Protein AF-A0A3N5FIY3-F1 (afdb_monomer)

Radius of gyration: 13.6 Å; Cα contacts (8 Å, |Δi|>4): 47; chains: 1; bounding box: 43×17×28 Å

Sequence (55 aa):
MKNVPQIVAFMTPFPHSIDIDAPLSEARAFMQRRRIRHLPVTSRGAIVGMPPRRS

Solvent-accessible surface area (backbone atoms only — not comparable to full-atom values): 3667 Å² total; per-residue (Å²): 130,84,81,72,61,76,64,65,82,75,51,77,76,84,70,72,64,42,56,70,89,54,57,70,66,56,56,50,51,49,27,60,78,68,73,45,81,71,47,43,24,22,53,98,87,40,82,75,48,68,61,77,76,81,128

Structure (mmCIF, N/CA/C/O backbone):
data_AF-A0A3N5FIY3-F1
#
_entry.id   AF-A0A3N5FIY3-F1
#
loop_
_atom_site.group_PDB
_atom_site.id
_atom_site.type_symbol
_atom_site.label_atom_id
_atom_site.label_alt_id
_atom_site.label_comp_id
_atom_site.label_asym_id
_atom_site.label_entity_id
_atom_site.label_seq_id
_atom_site.pdbx_PDB_ins_code
_atom_site.Cartn_x
_atom_site.Cartn_y
_atom_site.Cartn_z
_atom_site.occupancy
_atom_site.B_iso_or_equiv
_atom_site.auth_seq_id
_atom_site.auth_comp_id
_atom_site.auth_asym_id
_atom_site.auth_atom_id
_atom_site.pdbx_PDB_model_num
ATOM 1 N N . MET A 1 1 ? -33.414 -1.776 10.865 1.00 50.91 1 MET A N 1
ATOM 2 C CA . MET A 1 1 ? -32.170 -0.986 10.724 1.00 50.91 1 MET A CA 1
ATOM 3 C C . MET A 1 1 ? -31.049 -1.958 10.399 1.00 50.91 1 MET A C 1
ATOM 5 O O . MET A 1 1 ? -30.949 -2.971 11.076 1.00 50.91 1 MET A O 1
ATOM 9 N N . LYS A 1 2 ? -30.292 -1.746 9.316 1.00 56.56 2 LYS A N 1
ATOM 10 C CA . LYS A 1 2 ? -29.179 -2.641 8.964 1.00 56.56 2 LYS A CA 1
ATOM 11 C C . LYS A 1 2 ? -28.082 -2.430 10.011 1.00 56.56 2 LYS A C 1
ATOM 13 O O . LYS A 1 2 ? -27.593 -1.311 10.125 1.00 56.56 2 LYS A O 1
ATOM 18 N N . ASN A 1 3 ? -27.759 -3.459 10.794 1.00 70.81 3 ASN A N 1
ATOM 19 C CA . ASN A 1 3 ? -26.691 -3.406 11.790 1.00 70.81 3 ASN A CA 1
ATOM 20 C C . ASN A 1 3 ? -25.369 -3.166 11.071 1.00 70.81 3 ASN A C 1
ATOM 22 O O . ASN A 1 3 ? -24.759 -4.092 10.539 1.00 70.81 3 ASN A O 1
ATOM 26 N N . VAL A 1 4 ? -24.955 -1.905 11.027 1.00 69.38 4 VAL A N 1
ATOM 27 C CA . VAL A 1 4 ? -23.616 -1.544 10.596 1.00 69.38 4 VAL A CA 1
ATOM 28 C C . VAL A 1 4 ? -22.658 -2.194 11.602 1.00 69.38 4 VAL A C 1
ATOM 30 O O . VAL A 1 4 ? -22.783 -1.922 12.803 1.00 69.38 4 VAL A O 1
ATOM 33 N N . PRO A 1 5 ? -21.760 -3.100 11.169 1.00 74.38 5 PRO A N 1
ATOM 34 C CA . PRO A 1 5 ? -20.849 -3.777 12.082 1.00 74.38 5 PRO A CA 1
ATOM 35 C C . PRO A 1 5 ? -20.056 -2.735 12.867 1.00 74.38 5 PRO A C 1
ATOM 37 O O . PRO A 1 5 ? -19.464 -1.848 12.265 1.00 74.38 5 PRO A O 1
ATOM 40 N N . GLN A 1 6 ? -20.004 -2.837 14.195 1.00 85.38 6 GLN A N 1
ATOM 41 C CA . GLN A 1 6 ? -19.308 -1.845 15.034 1.00 85.38 6 GLN A CA 1
ATOM 42 C C . GLN A 1 6 ? -17.839 -1.634 14.614 1.00 85.38 6 GLN A C 1
ATOM 44 O O . GLN A 1 6 ? -17.291 -0.552 14.787 1.00 85.38 6 GLN A O 1
ATOM 49 N N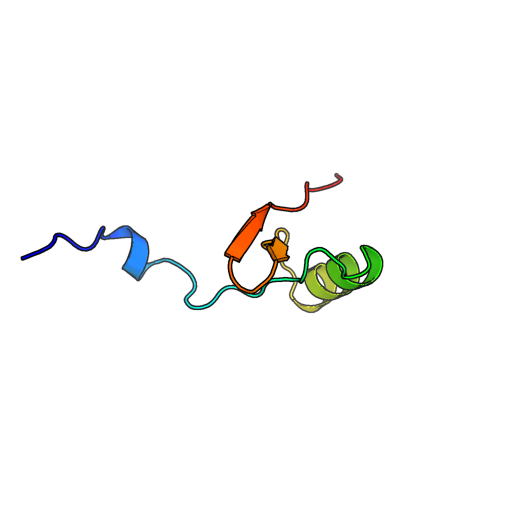 . ILE A 1 7 ? -17.228 -2.638 13.978 1.00 85.44 7 ILE A N 1
ATOM 50 C CA . ILE A 1 7 ? -15.868 -2.590 13.432 1.00 85.44 7 ILE A CA 1
ATOM 51 C C . ILE A 1 7 ? -15.648 -1.439 12.446 1.00 85.44 7 ILE A C 1
ATOM 53 O O . ILE A 1 7 ? -14.573 -0.844 12.483 1.00 85.44 7 ILE A O 1
ATOM 57 N N . VAL A 1 8 ? -16.624 -1.074 11.601 1.00 84.44 8 VAL A N 1
ATOM 58 C CA . VAL A 1 8 ? -16.387 -0.008 10.606 1.00 84.44 8 VAL A CA 1
ATOM 59 C C . VAL A 1 8 ? -16.109 1.354 11.243 1.00 84.44 8 VAL A C 1
ATOM 61 O O . VAL A 1 8 ? -15.437 2.166 10.618 1.00 84.44 8 VAL A O 1
ATOM 64 N N . ALA A 1 9 ? -16.533 1.587 12.492 1.00 85.50 9 ALA A N 1
ATOM 65 C CA . ALA A 1 9 ? -16.214 2.814 13.226 1.00 85.50 9 ALA A CA 1
ATOM 66 C C . ALA A 1 9 ? -14.718 2.942 13.573 1.00 85.50 9 ALA A C 1
ATOM 68 O O . ALA A 1 9 ? -14.241 4.042 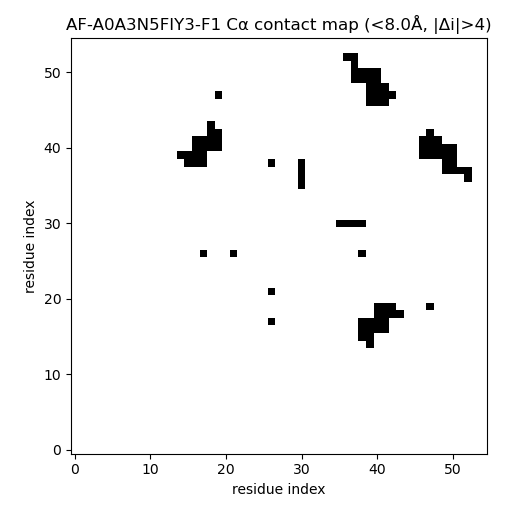13.840 1.00 85.50 9 ALA A O 1
ATOM 69 N N . PHE A 1 10 ? -13.976 1.832 13.553 1.00 88.25 10 PHE A N 1
ATOM 70 C CA . PHE A 1 10 ? -12.554 1.774 13.899 1.00 88.25 10 PHE A CA 1
ATOM 71 C C . PHE A 1 10 ? -11.643 1.558 12.682 1.00 88.25 10 PHE A C 1
ATOM 73 O O . PHE A 1 10 ? -10.419 1.565 12.821 1.00 88.25 10 PHE A O 1
ATOM 80 N N . MET A 1 11 ? -12.205 1.338 11.488 1.00 89.88 11 MET A N 1
ATOM 81 C CA . MET A 1 11 ? -11.419 1.138 10.269 1.00 89.88 11 MET A CA 1
ATOM 82 C C . MET A 1 11 ? -10.921 2.472 9.708 1.00 89.88 11 MET A C 1
ATOM 84 O O . MET A 1 11 ? -11.588 3.497 9.815 1.00 89.88 11 MET A O 1
ATOM 88 N N . THR A 1 12 ? -9.761 2.457 9.048 1.00 84.31 12 THR A N 1
ATOM 89 C CA . THR A 1 12 ? -9.295 3.617 8.280 1.00 84.31 12 THR A CA 1
ATOM 90 C C . THR A 1 12 ? -10.204 3.817 7.063 1.00 84.31 12 THR A C 1
ATOM 92 O O . THR A 1 12 ? -10.265 2.922 6.213 1.00 84.31 12 THR A O 1
ATOM 95 N N . PRO A 1 13 ? -10.902 4.960 6.944 1.00 80.12 13 PRO A N 1
ATOM 96 C CA . PRO A 1 13 ? -11.701 5.245 5.764 1.00 80.12 13 PRO A CA 1
ATOM 97 C C . PRO A 1 13 ? -10.772 5.486 4.570 1.00 80.12 13 PRO A C 1
ATOM 99 O O . PRO A 1 13 ? -9.730 6.122 4.713 1.00 80.12 13 PRO A O 1
ATOM 102 N N . PHE A 1 14 ? -11.158 4.980 3.397 1.00 79.38 14 PHE A N 1
ATOM 103 C CA . PHE A 1 14 ? -10.425 5.157 2.135 1.00 79.38 14 PHE A CA 1
ATOM 104 C C . PHE A 1 14 ? -8.931 4.798 2.242 1.00 79.38 14 PHE A C 1
ATOM 106 O O . PHE A 1 14 ? -8.066 5.666 2.094 1.00 79.38 14 PHE A O 1
ATOM 113 N N . PRO A 1 15 ? -8.598 3.522 2.518 1.00 84.06 15 PRO A N 1
ATOM 114 C CA . PRO A 1 15 ? -7.208 3.110 2.605 1.00 84.06 15 PRO A CA 1
ATOM 115 C C . PRO A 1 15 ? -6.483 3.411 1.292 1.00 84.06 15 PRO A C 1
ATOM 117 O O . PRO A 1 15 ? -7.025 3.229 0.200 1.00 84.06 15 PRO A O 1
ATOM 120 N N . HIS A 1 16 ? -5.229 3.842 1.403 1.00 90.94 16 HIS A N 1
ATOM 121 C CA . HIS A 1 16 ? -4.362 3.945 0.240 1.00 90.94 16 HIS A CA 1
ATOM 122 C C . HIS A 1 16 ? -4.252 2.586 -0.454 1.00 90.94 16 HIS A C 1
ATOM 124 O O . HIS A 1 16 ? -4.155 1.561 0.215 1.00 90.94 16 HIS A O 1
ATOM 130 N N . SER A 1 17 ? -4.247 2.5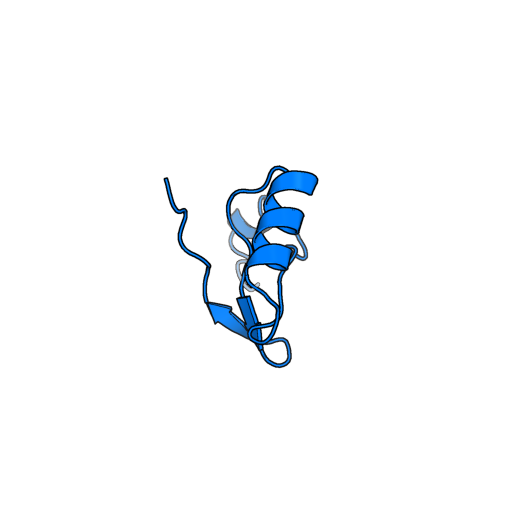91 -1.780 1.00 92.44 17 SER A N 1
ATOM 131 C CA . SER A 1 17 ? -4.113 1.405 -2.623 1.00 92.44 17 SER A CA 1
ATOM 132 C C . SER A 1 17 ? -3.136 1.684 -3.761 1.00 92.44 17 SER A C 1
ATOM 134 O O . SER A 1 17 ? -2.720 2.829 -3.963 1.00 92.44 17 SER A O 1
ATOM 136 N N . ILE A 1 18 ? -2.745 0.630 -4.470 1.00 93.31 18 ILE A N 1
ATOM 137 C CA . ILE A 1 18 ? -1.955 0.725 -5.694 1.00 93.31 18 ILE A CA 1
ATOM 138 C C . ILE A 1 18 ? -2.634 -0.054 -6.817 1.00 93.31 18 ILE A C 1
ATOM 140 O O . ILE A 1 18 ? -3.347 -1.026 -6.556 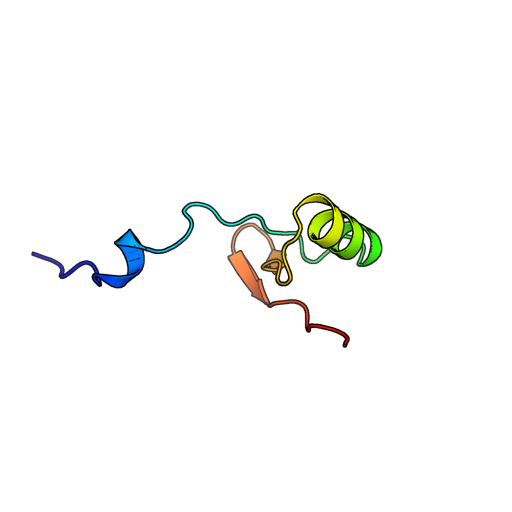1.00 93.31 18 ILE A O 1
ATOM 144 N N . ASP A 1 19 ? -2.439 0.382 -8.056 1.00 94.25 19 ASP A N 1
ATOM 145 C CA . ASP A 1 19 ? -2.917 -0.359 -9.219 1.00 94.25 19 ASP A CA 1
ATOM 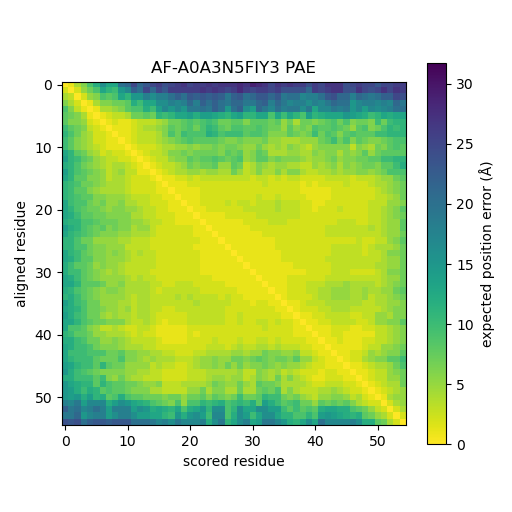146 C C . ASP A 1 19 ? -2.097 -1.647 -9.430 1.00 94.25 19 ASP A C 1
ATOM 148 O O . ASP A 1 19 ? -0.918 -1.711 -9.069 1.00 94.25 19 ASP A O 1
ATOM 152 N N . ILE A 1 20 ? -2.728 -2.682 -9.981 1.00 93.50 20 ILE A N 1
ATOM 153 C CA . ILE A 1 20 ? -2.111 -3.979 -10.271 1.00 93.50 20 ILE A CA 1
ATOM 154 C C . ILE A 1 20 ? -0.963 -3.870 -11.277 1.00 93.50 20 ILE A C 1
ATOM 156 O O . ILE A 1 20 ? -0.006 -4.639 -11.180 1.00 93.50 20 ILE A O 1
ATOM 160 N N . ASP A 1 21 ? -1.027 -2.898 -12.184 1.00 93.50 21 ASP A N 1
ATOM 161 C CA . ASP A 1 21 ? -0.012 -2.697 -13.218 1.00 93.50 21 ASP A CA 1
ATOM 162 C C . ASP A 1 21 ? 1.142 -1.795 -12.737 1.00 93.50 21 ASP A C 1
ATOM 164 O O . ASP A 1 21 ? 2.116 -1.566 -13.460 1.00 93.50 21 ASP A O 1
ATOM 168 N N . ALA A 1 22 ? 1.068 -1.282 -11.503 1.00 92.19 22 ALA A N 1
ATOM 169 C CA . ALA A 1 22 ? 2.096 -0.412 -10.956 1.00 92.19 22 ALA A CA 1
ATOM 170 C C . ALA A 1 22 ? 3.381 -1.185 -10.584 1.00 92.19 22 ALA A C 1
ATOM 172 O O . ALA A 1 22 ? 3.325 -2.302 -10.055 1.00 92.19 22 ALA A O 1
ATOM 173 N N . PRO A 1 23 ? 4.571 -0.581 -10.760 1.00 93.06 23 PRO A N 1
ATOM 174 C CA . PRO A 1 23 ? 5.830 -1.214 -10.385 1.00 93.06 23 PRO A CA 1
ATOM 175 C C . PRO A 1 23 ? 5.920 -1.552 -8.889 1.00 93.06 23 PRO A C 1
ATOM 177 O O . PRO A 1 23 ? 5.598 -0.749 -8.013 1.00 93.06 23 PRO A O 1
ATOM 180 N N . LEU A 1 24 ? 6.511 -2.707 -8.563 1.00 90.06 24 LEU A N 1
ATOM 181 C CA . LEU A 1 24 ? 6.722 -3.119 -7.167 1.00 90.06 24 LEU A CA 1
ATOM 182 C C . LEU A 1 24 ? 7.605 -2.135 -6.374 1.00 90.06 24 LEU A C 1
ATOM 184 O O . LEU A 1 24 ? 7.453 -1.985 -5.159 1.00 90.06 24 LEU A O 1
ATOM 188 N N . SER A 1 25 ? 8.541 -1.460 -7.046 1.00 93.06 25 SER A N 1
ATOM 189 C CA . SER A 1 25 ? 9.372 -0.409 -6.449 1.00 93.06 25 SER A CA 1
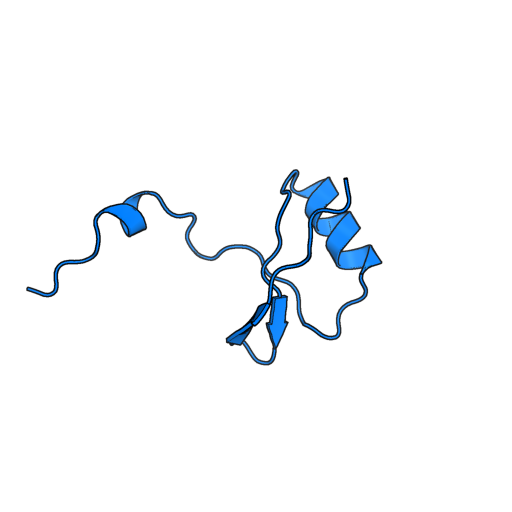ATOM 190 C C . SER A 1 25 ? 8.533 0.766 -5.950 1.00 93.06 25 SER A C 1
ATOM 192 O O . SER A 1 25 ? 8.807 1.293 -4.870 1.00 93.06 25 SER A O 1
ATOM 194 N N . GLU A 1 26 ? 7.481 1.130 -6.680 1.00 93.06 26 GLU A N 1
ATOM 195 C CA . GLU A 1 26 ? 6.550 2.183 -6.295 1.00 93.06 26 GLU A CA 1
ATOM 196 C C . GLU A 1 26 ? 5.754 1.780 -5.053 1.00 93.06 26 GLU A C 1
ATOM 198 O O . GLU A 1 26 ? 5.717 2.541 -4.083 1.00 93.06 26 GLU A O 1
ATOM 203 N N . ALA A 1 27 ? 5.228 0.549 -5.016 1.00 91.00 27 ALA A N 1
ATOM 204 C CA . ALA A 1 27 ? 4.561 0.009 -3.830 1.00 91.00 27 ALA A CA 1
ATOM 205 C C . ALA A 1 27 ? 5.475 0.056 -2.593 1.00 91.00 27 ALA A C 1
ATOM 207 O O . ALA A 1 27 ? 5.055 0.476 -1.511 1.00 91.00 27 ALA A O 1
ATOM 208 N N . ARG A 1 28 ? 6.753 -0.322 -2.744 1.00 90.88 28 ARG A N 1
ATOM 209 C CA . ARG A 1 28 ? 7.746 -0.270 -1.655 1.00 90.88 28 ARG A CA 1
ATOM 210 C C . ARG A 1 28 ? 8.025 1.156 -1.199 1.00 90.88 28 ARG A C 1
ATOM 212 O O . ARG A 1 28 ? 8.003 1.413 0.004 1.00 90.88 28 ARG A O 1
ATOM 219 N N . ALA A 1 29 ? 8.259 2.075 -2.132 1.00 92.88 29 ALA A N 1
ATOM 220 C CA . ALA A 1 29 ? 8.486 3.479 -1.813 1.00 92.88 29 ALA A CA 1
ATOM 221 C C . ALA A 1 29 ? 7.264 4.088 -1.108 1.00 92.88 29 ALA A C 1
ATOM 223 O O . ALA A 1 29 ? 7.408 4.824 -0.132 1.00 92.88 29 ALA A O 1
ATOM 224 N N . PHE A 1 30 ? 6.053 3.745 -1.550 1.00 91.75 30 PHE A N 1
ATOM 225 C CA . PHE A 1 30 ? 4.813 4.180 -0.919 1.00 91.75 30 PHE A CA 1
ATOM 226 C C . PHE A 1 30 ? 4.702 3.676 0.524 1.00 91.75 30 PHE A C 1
ATOM 228 O O . PHE A 1 30 ? 4.512 4.480 1.440 1.00 91.75 30 PHE A O 1
ATOM 235 N N . MET A 1 31 ? 4.893 2.370 0.735 1.00 92.06 31 MET A N 1
ATOM 236 C CA . MET A 1 31 ? 4.879 1.748 2.061 1.00 92.06 31 MET A CA 1
ATOM 237 C C . MET A 1 31 ? 5.909 2.379 3.007 1.00 92.06 31 MET A C 1
ATOM 239 O O . MET A 1 31 ? 5.573 2.716 4.142 1.00 92.06 31 MET A O 1
ATOM 243 N N . GLN A 1 32 ? 7.134 2.621 2.531 1.00 92.69 32 GLN A N 1
ATOM 244 C CA . GLN A 1 32 ? 8.196 3.261 3.314 1.00 92.69 32 GLN A CA 1
ATOM 245 C C . GLN A 1 32 ? 7.851 4.707 3.687 1.00 92.69 32 GLN A C 1
ATOM 247 O O . GLN A 1 32 ? 7.881 5.056 4.867 1.00 92.69 32 GLN A O 1
ATOM 252 N N . ARG A 1 33 ? 7.465 5.535 2.706 1.00 93.06 33 ARG A N 1
ATOM 253 C CA . ARG A 1 33 ? 7.121 6.952 2.931 1.00 93.06 33 ARG A CA 1
ATOM 254 C C . ARG A 1 33 ? 5.950 7.120 3.895 1.00 93.06 33 ARG A C 1
ATOM 256 O O . ARG A 1 33 ? 5.946 8.039 4.705 1.00 93.06 33 ARG A O 1
ATOM 263 N N . ARG A 1 34 ? 4.955 6.236 3.806 1.00 90.06 34 ARG A N 1
ATOM 264 C CA . ARG A 1 34 ? 3.736 6.277 4.631 1.00 90.06 34 ARG A CA 1
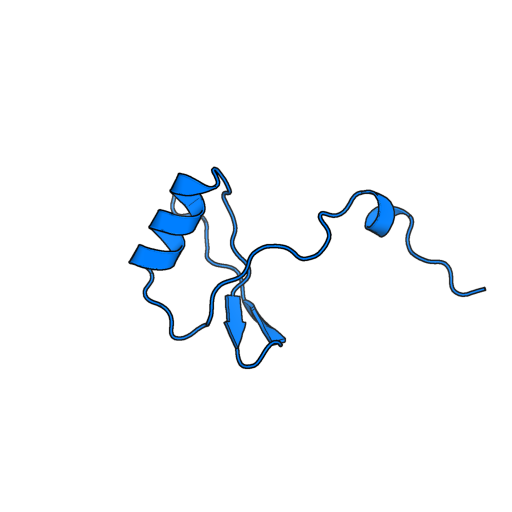ATOM 265 C C . ARG A 1 34 ? 3.862 5.474 5.927 1.00 90.06 34 ARG A C 1
ATOM 267 O O . ARG A 1 34 ? 2.948 5.515 6.742 1.00 90.06 34 ARG A O 1
ATOM 274 N N . ARG A 1 35 ? 4.977 4.758 6.124 1.00 90.81 35 ARG A N 1
ATOM 275 C CA . ARG A 1 35 ? 5.241 3.872 7.274 1.00 90.81 35 ARG A CA 1
ATOM 276 C C . ARG A 1 35 ? 4.155 2.803 7.465 1.00 90.81 35 ARG A C 1
ATOM 278 O O . ARG A 1 35 ? 3.853 2.409 8.590 1.00 90.81 35 ARG A O 1
ATOM 285 N N . ILE A 1 36 ? 3.590 2.315 6.362 1.00 90.38 36 ILE A N 1
ATOM 286 C CA . ILE A 1 36 ? 2.583 1.246 6.345 1.00 90.38 36 ILE A CA 1
ATOM 287 C C . ILE A 1 36 ? 3.197 -0.056 5.832 1.00 90.38 36 ILE A C 1
ATOM 289 O O . ILE A 1 36 ? 4.145 -0.047 5.053 1.00 90.38 36 ILE A O 1
ATOM 293 N N . ARG A 1 37 ? 2.657 -1.191 6.283 1.00 87.94 37 ARG A N 1
ATOM 294 C CA . ARG A 1 37 ? 3.184 -2.531 5.955 1.00 87.94 37 ARG A CA 1
ATOM 295 C C . ARG A 1 37 ? 2.416 -3.257 4.855 1.00 87.94 37 ARG A C 1
ATOM 297 O O . ARG A 1 37 ? 2.912 -4.244 4.325 1.00 87.94 37 ARG A O 1
ATOM 304 N N . HIS A 1 38 ? 1.207 -2.797 4.564 1.00 88.56 38 HIS A N 1
ATOM 305 C CA . HIS A 1 38 ? 0.281 -3.424 3.636 1.00 88.56 38 HIS A CA 1
ATOM 306 C C . HIS A 1 38 ? -0.346 -2.336 2.777 1.00 88.56 38 HIS A C 1
ATOM 308 O O . HIS A 1 38 ? -0.652 -1.254 3.281 1.00 88.56 38 HIS A O 1
ATOM 314 N N . LEU A 1 39 ? -0.511 -2.629 1.494 1.00 90.75 39 LEU A N 1
ATOM 315 C CA . LEU A 1 39 ? -1.063 -1.708 0.515 1.00 90.75 39 LEU A CA 1
ATOM 316 C C . LEU A 1 39 ? -2.010 -2.495 -0.393 1.00 90.75 39 LEU A C 1
ATOM 318 O O . LEU A 1 39 ? -1.510 -3.233 -1.235 1.00 90.75 39 LEU A O 1
ATOM 322 N N . PRO A 1 40 ? -3.338 -2.406 -0.212 1.00 92.69 40 PRO A N 1
ATOM 323 C CA . PRO A 1 40 ? -4.301 -3.065 -1.087 1.00 92.69 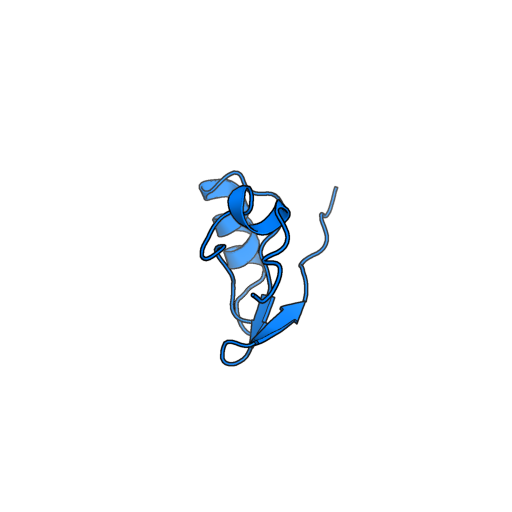40 PRO A CA 1
ATOM 324 C C . PRO A 1 40 ? -3.960 -2.876 -2.569 1.00 92.69 40 PRO A C 1
ATOM 326 O O . PRO A 1 40 ? -3.704 -1.752 -3.008 1.00 92.69 40 PRO A O 1
ATOM 329 N N . VAL A 1 41 ? -3.966 -3.972 -3.328 1.00 92.88 41 VAL A N 1
ATOM 330 C CA . VAL A 1 41 ? -3.822 -3.940 -4.786 1.00 92.88 41 VAL A CA 1
ATOM 331 C C . VAL A 1 41 ? -5.209 -3.854 -5.394 1.00 92.88 41 VAL A C 1
ATOM 333 O O . VAL A 1 41 ? -6.106 -4.620 -5.027 1.00 92.88 41 VAL A O 1
ATOM 336 N N . THR A 1 42 ? -5.377 -2.933 -6.330 1.00 94.44 42 THR A N 1
ATOM 337 C CA . THR A 1 42 ? -6.633 -2.694 -7.034 1.00 94.44 42 THR A CA 1
ATOM 338 C C . THR A 1 42 ? -6.460 -2.840 -8.537 1.00 94.44 42 THR A C 1
ATOM 340 O O . THR A 1 42 ? -5.380 -2.612 -9.061 1.00 94.44 42 THR A O 1
ATOM 343 N N . SER A 1 43 ? -7.524 -3.216 -9.236 1.00 93.81 43 SER A N 1
ATOM 344 C CA . SER A 1 43 ? -7.612 -3.127 -10.693 1.00 93.81 43 SER A CA 1
ATOM 345 C C . SER A 1 43 ? -8.978 -2.564 -11.043 1.00 93.81 43 SER A C 1
ATOM 347 O O . SER A 1 43 ? -9.998 -3.058 -10.553 1.00 93.81 43 SER A O 1
ATOM 349 N N . ARG A 1 44 ? -9.011 -1.492 -11.841 1.00 90.81 44 ARG A N 1
ATOM 350 C CA . ARG A 1 44 ? -10.258 -0.801 -12.231 1.00 90.81 44 ARG A CA 1
ATOM 351 C C . ARG A 1 44 ? -11.158 -0.439 -11.033 1.00 90.81 44 ARG A C 1
ATOM 353 O O . ARG A 1 44 ? -12.379 -0.528 -11.113 1.00 90.81 44 ARG A O 1
ATOM 360 N N . GLY A 1 45 ? -10.551 -0.064 -9.906 1.00 84.81 45 GLY A N 1
ATOM 361 C CA . GLY A 1 45 ? -11.258 0.318 -8.677 1.00 84.81 45 GLY A CA 1
ATOM 362 C C . GLY A 1 45 ? -11.756 -0.842 -7.805 1.00 84.81 45 GLY A C 1
ATOM 363 O O . GLY A 1 45 ? -12.288 -0.591 -6.725 1.00 84.81 45 GLY A O 1
ATOM 364 N N . ALA A 1 46 ? -11.561 -2.099 -8.214 1.00 89.75 46 ALA A N 1
ATOM 365 C CA . ALA A 1 46 ? -11.864 -3.275 -7.400 1.00 89.75 46 ALA A CA 1
ATOM 366 C C . ALA A 1 46 ? -10.601 -3.804 -6.707 1.00 89.75 46 ALA A C 1
ATOM 368 O O . ALA A 1 46 ? -9.525 -3.799 -7.300 1.00 89.75 46 ALA A O 1
ATOM 369 N N . ILE A 1 47 ? -10.716 -4.286 -5.465 1.00 90.38 47 ILE A N 1
ATOM 370 C CA . ILE A 1 47 ? -9.599 -4.932 -4.756 1.00 90.38 47 ILE A CA 1
ATOM 371 C C . ILE A 1 47 ? -9.339 -6.300 -5.386 1.00 90.38 47 ILE A C 1
ATOM 373 O O . ILE A 1 47 ? -10.241 -7.132 -5.460 1.00 90.38 47 ILE A O 1
ATOM 377 N N . VAL A 1 48 ? -8.095 -6.534 -5.796 1.00 93.31 48 VAL A N 1
ATOM 378 C CA . VAL A 1 48 ? -7.655 -7.780 -6.444 1.00 93.31 48 VAL A CA 1
ATOM 379 C C . VAL A 1 48 ? -6.605 -8.535 -5.632 1.00 93.31 48 VAL A C 1
ATOM 381 O O . VAL A 1 48 ? -6.338 -9.699 -5.913 1.00 93.31 48 VAL A O 1
ATOM 384 N N . GLY A 1 49 ? -6.025 -7.917 -4.598 1.00 88.00 49 GLY A N 1
ATOM 385 C CA . GLY A 1 49 ? -5.077 -8.612 -3.733 1.00 88.00 49 GLY A CA 1
ATOM 386 C C . GLY A 1 49 ? -4.432 -7.748 -2.656 1.00 88.00 49 GLY A C 1
ATOM 387 O O . GLY A 1 49 ? -4.765 -6.579 -2.465 1.00 88.00 49 GLY A O 1
ATOM 388 N N . MET A 1 50 ? -3.478 -8.352 -1.950 1.00 84.50 50 MET A N 1
ATOM 389 C CA . MET A 1 50 ? -2.641 -7.702 -0.944 1.00 84.50 50 MET A CA 1
ATOM 390 C C . MET A 1 50 ? -1.186 -8.143 -1.153 1.00 84.50 50 MET A C 1
ATOM 392 O O . MET A 1 50 ? -0.938 -9.346 -1.254 1.00 84.50 50 MET A O 1
ATOM 396 N N . PRO A 1 51 ? -0.209 -7.223 -1.200 1.00 74.75 51 PRO A N 1
ATOM 397 C CA . PRO A 1 51 ? 1.180 -7.594 -1.362 1.00 74.75 51 PRO A CA 1
ATOM 398 C C . PRO A 1 51 ? 1.684 -8.274 -0.080 1.00 74.75 51 PRO A C 1
ATOM 400 O O . PRO A 1 51 ? 1.389 -7.813 1.033 1.00 74.75 51 PRO A O 1
ATOM 403 N N . PRO A 1 52 ? 2.454 -9.367 -0.205 1.00 66.56 52 PRO A N 1
ATOM 404 C CA . PRO A 1 52 ? 3.007 -10.058 0.946 1.00 66.56 52 PRO A CA 1
ATOM 405 C C . PRO A 1 52 ? 4.081 -9.204 1.626 1.00 66.56 52 PRO A C 1
ATOM 407 O O . PRO A 1 52 ? 4.895 -8.540 0.978 1.00 66.56 52 PRO A O 1
ATOM 410 N N . ARG A 1 53 ? 4.130 -9.269 2.961 1.00 66.06 53 ARG A N 1
ATOM 411 C CA . ARG A 1 53 ? 5.258 -8.739 3.732 1.00 66.06 53 ARG A CA 1
ATOM 412 C C . ARG A 1 53 ? 6.471 -9.628 3.462 1.00 66.06 53 ARG A C 1
ATOM 414 O O . ARG A 1 53 ? 6.518 -10.762 3.928 1.00 66.06 53 ARG A O 1
ATOM 421 N N . ARG A 1 54 ? 7.459 -9.112 2.733 1.00 65.69 54 ARG A N 1
ATOM 422 C CA . ARG A 1 54 ? 8.773 -9.753 2.614 1.00 65.69 54 ARG A CA 1
ATOM 423 C C . ARG A 1 54 ? 9.574 -9.360 3.857 1.00 65.69 54 ARG A C 1
ATOM 425 O O . ARG A 1 54 ? 9.846 -8.173 4.037 1.00 65.69 54 ARG A O 1
ATOM 432 N N . SER A 1 55 ? 9.768 -10.321 4.762 1.00 63.97 55 SER A N 1
ATOM 433 C CA . SER A 1 55 ? 10.472 -10.109 6.031 1.00 63.97 55 SER A CA 1
ATOM 434 C C . SER A 1 55 ? 11.964 -9.887 5.837 1.00 63.97 55 SER A C 1
ATOM 436 O O . SER A 1 55 ? 12.482 -10.265 4.762 1.00 63.97 55 SER A O 1
#

Foldseek 3Di:
DPPPPPVVVVDDPPAAAEEPPDDPVVVVVVCVVVVHQWHFYDHPRHGDDIDDRPD

Secondary structure (DSSP, 8-state):
-----GGGGGSPSS---EETTS-HHHHHHHHHHHT-S---EEETTEEEE------

Nearest PDB structures (foldseek):
  4fry-assembly1_A  TM=9.250E-01  e=1.151E-02  Burkholderia ambifaria MC40-6
  5g5r-assembly1_A  TM=9.175E-01  e=1.989E-02  Archaeoglobus fulgidus
  1zfj-assembly1_A  TM=7.793E-01  e=3.940E-02  Streptococcus pyogenes
  4z87-assembly2_C  TM=7.999E-01  e=1.026E-01  Eremothecium gossypii ATCC 10895
  8qqq-assembly1_D  TM=8.680E-01  e=1.897E-01  Mycolicibacterium smegmatis MC2 155

Mean predicted aligned error: 6.26 Å

pLDDT: mean 85.52, std 10.3, range [50.91, 94.44]

=== Feature glossary ===
Annotated list of the representations used here:

Nearest PDB structures. The Foldseek neighbor list gives the closest experimentally determined structures in the PDB, ranked by structural alignment. TM-score near 1 means near-identical fold; near 0.3 means only rough topology match. This is how one finds what a novel AlphaFold prediction most resembles in the solved-structure universe.

Foldseek 3Di. Foldseek's 3Di representation compresses backbone geometry into a per-residue letter drawn from a learned twenty-state alphabet. It captures the tertiary interaction pattern around each residue — which residues are packed against it in space, regardless of where they are in sequence.

Radius of gyration, Cα contacts, bounding box. Radius of gyration (Rg) is the root-mean-square distance of Cα atoms from their centroid — a single number for overall size and compactness. A globular domain of N residues has Rg ≈ 2.2·N^0.38 Å; an extended or disordered chain has a much larger Rg. The Cα contact count is the number of residue pairs whose Cα atoms are within 8 Å and are more than four positions apart in sequence — a standard proxy for tertiary packing density. The bounding box is the smallest axis-aligned box enclosing all Cα atoms.

InterPro / GO / CATH / organism. The annotation block draws on four external resources. InterPro: which protein families and domains the sequence belongs to. GO: standardized terms for what the protein does, what process it participates in, and where in the cell it acts. CATH: which structural fold it has in the CATH hierarchy. Organism: the species of origin.

mmCIF coordinates. The mmCIF block holds the 3D Cartesian coordinates of each backbone atom (N, Cα, C, O) in ångströms. mmCIF is the PDB's canonical archive format — a tagged-loop text representation of the atomic model.

pLDDT. pLDDT is the predicted lDDT-Cα score: AlphaFold's confidence that the local environment of each residue (all inter-atomic distances within 15 Å) is correctly placed. It is a per-residue number between 0 and 100, with higher meaning more reliable.

Backbone torsions (φ/ψ). φ (phi) and ψ (psi) are the two rotatable backbone dihedrals per residue: φ is the C(i-1)–N–Cα–C torsion, ψ is the N–Cα–C–N(i+1) torsion, both in degrees on (−180°, 180°]. α-helical residues cluster near (−60°, −45°); β-strand residues near (−120°, +130°). A Ramachandran plot is simply a scatter of (φ, ψ) for every residue.

B-factor. For experimental (PDB) structures, the B-factor (temperature factor) quantifies the positional spread of each atom in the crystal — a combination of thermal vibration and static disorder — in units of Å². High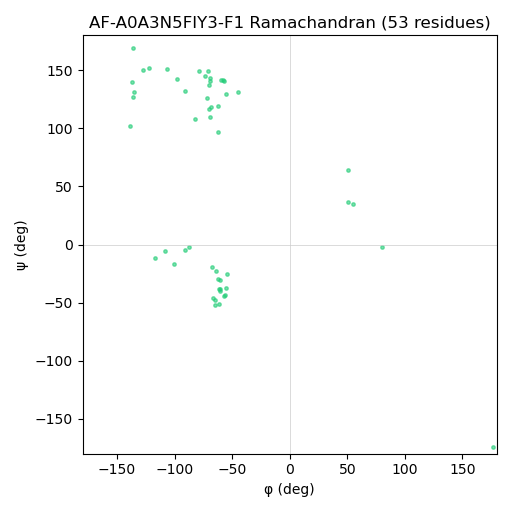 B-factors mark flexible loops or poorly resolved regions; low B-factors mark the rigid, well-ordered core.

Secondary structure (3-state, P-SEA). SS3 is a coarse helix/strand/coil call (letters a/b/c) made by the P-SEA algorithm from inter-Cα distances and dihedrals. It is less detailed than DSSP but needs only Cα positions.

Predicted aligned error. Predicted aligned error is AlphaFold's pairwise confidence. Unlike pLDDT (per-residue), PAE is per-residue-pair and captures whether two parts of the structure are correctly placed relative to each other. Units are ångströms of expected positional error.

Solvent-accessible surface area. Solvent-accessible surface area (SASA) is the area in Å² traced out by the centre of a 1.4 Å probe sphere (a water molecule) rolled over the protein's van der Waals surface (Shrake–Rupley / Lee–Richards construction). Buried residues have near-zero SASA; fully exposed residues can exceed 200 Å². The total SASA scales roughly with the number of surface residues.

Secondary structure (8-state, DSSP). The SS8 string is DSSP's per-residue secondary-structure call. α-helix (H) means an i→i+4 H-bond ladder; β-strand (E) means the residue participates in a β-sheet; 3₁₀ (G) and π (I) are tighter and wider helices; T/S are turns/bends; '-' is loop.

Rendered structure images. Structure images are PyMOL renders from six orthogonal camera directions. Cartoon representation draws helices as coils and strands as arrows; sticks shows the backbone as bonds; surface shows the solvent-excluded envelope. Rainbow coloring maps sequence position to hue (blue→red, N→C); chain coloring assigns a distinct color per polypeptide.

Sequence. The amino-acid sequence is the protein's primary structure: the linear order of residues from the N-terminus to the C-terminus, written in one-letter code. Everything else here — the 3D coordinates, the secondary structure, the domain annotations — is ultimately a consequence of this string.

Contact-map, Ramachandran, and PAE plots. Three diagnostic plots accompany the record. The Cα contact map visualizes the tertiary structure as a 2D adjacency matrix (8 Å cutoff, sequence-local contacts suppressed). The Ramachandran plot shows the distribution of backbone (φ, ψ) torsions, with points in the α and β basins reflecting secondary structure content. The PAE plot shows AlphaFold's inter-residue confidence as a color matrix.